Protein AF-A0A3D2AL59-F1 (afdb_monomer_lite)

Foldseek 3Di:
DPPPPQPDDDPPDDPVNVLVSCVVVVHKDKDFDADPVRDGPDIDIHHDPVVVVVVVVVVPDDPDDDDD

Radius of gyration: 17.05 Å; chains: 1; bounding box: 39×35×44 Å

pLDDT: mean 81.32, std 15.1, range [39.12, 96.44]

Structure (mmCIF, N/CA/C/O backbone):
dat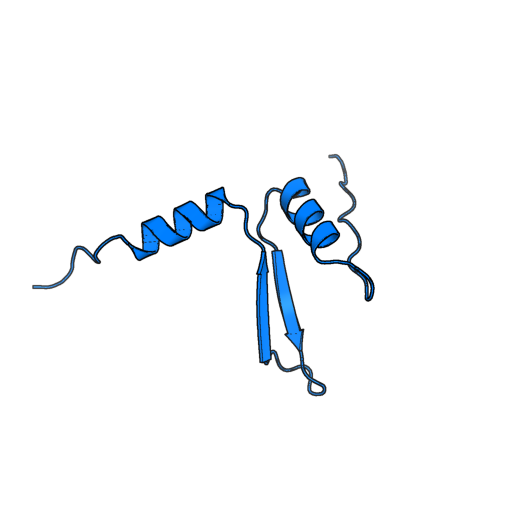a_AF-A0A3D2AL59-F1
#
_entry.id   AF-A0A3D2AL59-F1
#
loop_
_atom_site.group_PDB
_atom_site.id
_atom_site.type_symbol
_atom_site.label_atom_id
_atom_site.label_alt_id
_atom_site.label_comp_id
_atom_site.label_asym_id
_atom_site.label_entity_id
_atom_site.label_seq_id
_atom_site.pdbx_PDB_ins_code
_atom_site.Cartn_x
_atom_site.Cartn_y
_atom_site.Cartn_z
_atom_site.occupancy
_atom_site.B_iso_or_equiv
_atom_site.auth_seq_id
_atom_site.auth_comp_id
_atom_site.auth_asym_id
_atom_site.auth_atom_id
_atom_site.pdbx_PDB_model_num
ATOM 1 N N . MET A 1 1 ? -25.548 -9.661 -9.122 1.00 39.12 1 MET A N 1
ATOM 2 C CA . MET A 1 1 ? -24.110 -9.637 -8.798 1.00 39.12 1 MET A CA 1
ATOM 3 C C . MET A 1 1 ? -23.568 -8.359 -9.408 1.00 39.12 1 MET A C 1
ATOM 5 O O . MET A 1 1 ? -23.536 -8.273 -10.627 1.00 39.12 1 MET A O 1
ATOM 9 N N . HIS A 1 2 ? -23.334 -7.321 -8.599 1.00 44.12 2 HIS A N 1
ATOM 10 C CA . HIS A 1 2 ? -22.744 -6.080 -9.105 1.00 44.12 2 HIS A CA 1
ATOM 11 C C . HIS A 1 2 ? -21.287 -6.389 -9.431 1.00 44.12 2 HIS A C 1
ATOM 13 O O . HIS A 1 2 ? -20.508 -6.700 -8.536 1.00 44.12 2 HIS A O 1
ATOM 19 N N . ASN A 1 3 ? -20.961 -6.381 -10.718 1.00 49.25 3 ASN A N 1
ATOM 20 C CA . ASN A 1 3 ? -19.596 -6.449 -11.203 1.00 49.25 3 ASN A CA 1
ATOM 21 C C . ASN A 1 3 ? -18.967 -5.090 -10.865 1.00 49.25 3 ASN A C 1
ATOM 23 O O . ASN A 1 3 ? -19.024 -4.174 -11.677 1.00 49.25 3 ASN A O 1
ATOM 27 N N . GLN A 1 4 ? -18.525 -4.902 -9.616 1.00 59.22 4 GLN A N 1
ATOM 28 C CA . GLN A 1 4 ? -17.743 -3.725 -9.249 1.00 59.22 4 GLN A CA 1
ATOM 29 C C . GLN A 1 4 ? -16.456 -3.817 -10.062 1.00 59.22 4 GLN A C 1
ATOM 31 O O . GLN A 1 4 ? -15.617 -4.678 -9.801 1.00 59.22 4 GLN A O 1
ATOM 36 N N . GLU A 1 5 ? -16.367 -3.004 -11.112 1.00 66.56 5 GLU A N 1
ATOM 37 C CA . GLU A 1 5 ? -15.149 -2.855 -11.893 1.00 66.56 5 GLU A CA 1
ATOM 38 C C . GLU A 1 5 ? -14.043 -2.466 -10.917 1.00 66.56 5 GLU A C 1
ATOM 40 O O . GLU A 1 5 ? -14.155 -1.471 -10.197 1.00 66.56 5 GLU A O 1
ATOM 45 N N . LEU A 1 6 ? -13.028 -3.327 -10.811 1.00 66.69 6 LEU A N 1
ATOM 46 C CA . LEU A 1 6 ? -11.882 -3.034 -9.971 1.00 66.69 6 LEU A CA 1
ATOM 47 C C . LEU A 1 6 ? -11.249 -1.748 -10.511 1.00 66.69 6 LEU A C 1
ATOM 49 O O . LEU A 1 6 ? -11.001 -1.669 -11.716 1.00 66.69 6 LEU A O 1
ATOM 53 N N . PRO A 1 7 ? -11.009 -0.748 -9.654 1.00 70.88 7 PRO A N 1
ATOM 54 C CA . PRO A 1 7 ? -10.381 0.490 -10.082 1.00 70.88 7 PRO A CA 1
ATOM 55 C C . PRO A 1 7 ? -9.023 0.192 -10.727 1.00 70.88 7 PRO A C 1
ATOM 57 O O . PRO A 1 7 ? -8.218 -0.577 -10.195 1.00 70.88 7 PRO A O 1
ATOM 60 N N . GLU A 1 8 ? -8.803 0.764 -11.908 1.00 77.38 8 GLU A N 1
ATOM 61 C CA . GLU A 1 8 ? -7.618 0.509 -12.720 1.00 77.38 8 GLU A CA 1
ATOM 62 C C . GLU A 1 8 ? -6.393 1.186 -12.087 1.00 77.38 8 GLU A C 1
ATOM 64 O O . GLU A 1 8 ? -6.408 2.381 -11.786 1.00 77.38 8 GLU A O 1
ATOM 69 N N . ILE A 1 9 ? -5.331 0.410 -11.856 1.00 82.69 9 ILE A N 1
ATOM 70 C CA . ILE A 1 9 ? -4.054 0.908 -11.335 1.00 82.69 9 ILE A CA 1
ATOM 71 C C . ILE A 1 9 ? -3.084 1.002 -12.512 1.00 82.69 9 ILE A C 1
ATOM 73 O O . ILE A 1 9 ? -2.780 -0.007 -13.147 1.00 82.69 9 ILE A O 1
ATOM 77 N N . GLY A 1 10 ? -2.594 2.208 -12.786 1.00 83.38 10 GLY A N 1
ATOM 78 C CA . GLY A 1 10 ? -1.660 2.510 -13.866 1.00 83.38 10 GLY A CA 1
ATOM 79 C C . GLY A 1 10 ? -0.412 3.248 -13.381 1.00 83.38 10 GLY A C 1
ATOM 80 O O . GLY A 1 10 ? -0.233 3.509 -12.193 1.00 83.38 10 GLY A O 1
ATOM 81 N N . GLU A 1 11 ? 0.456 3.618 -14.324 1.00 83.00 11 GLU A N 1
ATOM 82 C CA . GLU A 1 11 ? 1.753 4.267 -14.057 1.00 83.00 11 GLU A CA 1
ATOM 83 C C . GLU A 1 11 ? 1.635 5.587 -13.274 1.00 83.00 11 GLU A C 1
ATOM 85 O O . GLU A 1 11 ? 2.516 5.937 -12.492 1.00 83.00 11 GLU A O 1
ATOM 90 N N . HIS A 1 12 ? 0.532 6.315 -13.456 1.00 88.75 12 HIS A N 1
ATOM 91 C CA . HIS A 1 12 ? 0.296 7.613 -12.820 1.00 88.75 12 HIS A CA 1
ATOM 92 C C . HIS A 1 12 ? -0.603 7.547 -11.586 1.00 88.75 12 HIS A C 1
ATOM 94 O O . HIS A 1 12 ? -0.934 8.593 -11.028 1.00 88.75 12 HIS A O 1
ATOM 100 N N . THR A 1 13 ? -1.002 6.349 -11.152 1.00 87.94 13 THR A N 1
ATOM 101 C CA . THR A 1 13 ? -1.853 6.207 -9.973 1.00 87.94 13 THR A CA 1
ATOM 102 C C . THR A 1 13 ? -1.116 6.701 -8.733 1.00 87.94 13 THR A C 1
ATOM 104 O O . THR A 1 13 ? -0.025 6.248 -8.383 1.00 87.94 13 THR A O 1
ATOM 107 N N . THR A 1 14 ? -1.733 7.652 -8.049 1.00 90.12 14 THR A N 1
ATOM 108 C CA . THR A 1 14 ? -1.198 8.285 -6.850 1.00 90.12 14 THR A CA 1
ATOM 109 C C . THR A 1 14 ? -1.508 7.470 -5.598 1.00 90.12 14 THR A C 1
ATOM 111 O O . THR A 1 14 ? -2.452 6.683 -5.543 1.00 90.12 14 THR A O 1
ATOM 114 N N . VAL A 1 15 ? -0.755 7.712 -4.521 1.00 87.50 15 VAL A N 1
ATOM 115 C CA . VAL A 1 15 ? -0.994 7.060 -3.219 1.00 87.50 15 VAL A CA 1
ATOM 116 C C . VAL A 1 15 ? -2.403 7.339 -2.676 1.00 87.50 15 VAL A C 1
ATOM 118 O O . VAL A 1 15 ? -2.987 6.468 -2.036 1.00 87.50 15 VAL A O 1
ATOM 121 N N . ASN A 1 16 ? -2.967 8.522 -2.942 1.00 88.81 16 ASN A N 1
ATOM 122 C CA . ASN A 1 16 ? -4.323 8.861 -2.506 1.00 88.81 16 ASN A CA 1
ATOM 123 C C . ASN A 1 16 ? -5.374 8.015 -3.227 1.00 88.81 16 ASN A C 1
ATOM 125 O O . ASN A 1 16 ? -6.267 7.484 -2.573 1.00 88.81 16 ASN A O 1
ATOM 129 N N . GLU A 1 17 ? -5.222 7.823 -4.538 1.00 89.81 17 GLU A N 1
ATOM 130 C CA . GLU A 1 17 ? -6.106 6.948 -5.312 1.00 89.81 17 GLU A CA 1
ATOM 131 C C . GLU A 1 17 ? -6.002 5.506 -4.814 1.00 89.81 17 GLU A C 1
ATOM 133 O O . GLU A 1 17 ? -7.021 4.880 -4.548 1.00 89.81 17 GLU A O 1
ATOM 138 N N . LEU A 1 18 ? -4.792 5.000 -4.550 1.00 88.81 18 LEU A N 1
ATOM 139 C CA . LEU A 1 18 ? -4.614 3.668 -3.955 1.00 88.81 18 LEU A CA 1
ATOM 140 C C . LEU A 1 18 ? -5.287 3.537 -2.580 1.00 88.81 18 LEU A C 1
ATOM 142 O O . LEU A 1 18 ? -5.844 2.486 -2.261 1.00 88.81 18 LEU A O 1
ATOM 146 N N . ALA A 1 19 ? -5.260 4.592 -1.762 1.00 87.38 19 ALA A N 1
ATOM 147 C CA . ALA A 1 19 ? -5.958 4.607 -0.481 1.00 87.38 19 ALA A CA 1
ATOM 148 C C . ALA A 1 19 ? -7.485 4.565 -0.658 1.00 87.38 19 ALA A C 1
ATOM 150 O O . ALA A 1 19 ? -8.170 3.902 0.121 1.00 87.38 19 ALA A O 1
ATOM 151 N N . ASP A 1 20 ? -8.024 5.225 -1.684 1.00 88.25 20 ASP A N 1
ATOM 152 C CA . ASP A 1 20 ? -9.450 5.162 -2.010 1.00 88.25 20 ASP A CA 1
ATOM 153 C C . ASP A 1 20 ? -9.864 3.770 -2.492 1.00 88.25 20 ASP A C 1
ATOM 155 O O . ASP A 1 20 ? -10.910 3.276 -2.074 1.00 88.25 20 ASP A O 1
ATOM 159 N N . ILE A 1 21 ? -9.016 3.082 -3.260 1.00 86.50 21 ILE A N 1
ATOM 160 C CA . ILE A 1 21 ? -9.229 1.678 -3.649 1.00 86.50 21 ILE A CA 1
ATOM 161 C C . ILE A 1 21 ? -9.318 0.776 -2.413 1.00 86.50 21 ILE A C 1
ATOM 163 O O . ILE A 1 21 ? -10.262 0.001 -2.276 1.00 86.50 21 ILE A O 1
ATOM 167 N N . VAL A 1 22 ? -8.370 0.901 -1.479 1.00 87.00 22 VAL A N 1
ATOM 168 C CA . VAL A 1 22 ? -8.367 0.137 -0.216 1.00 87.00 22 VAL A CA 1
ATOM 169 C C . VAL A 1 22 ? -9.651 0.373 0.582 1.00 87.00 22 VAL A C 1
ATOM 171 O O . VAL A 1 22 ? -10.214 -0.571 1.135 1.00 87.00 22 VAL A O 1
ATOM 174 N N . ARG A 1 23 ? -10.142 1.619 0.618 1.00 85.81 23 ARG A N 1
ATOM 175 C CA . ARG A 1 23 ? -11.413 1.961 1.275 1.00 85.81 23 ARG A CA 1
ATOM 176 C C . ARG A 1 23 ? -12.614 1.345 0.564 1.00 85.81 23 ARG A C 1
ATOM 178 O O . ARG A 1 23 ? -13.482 0.808 1.237 1.00 85.81 23 ARG A O 1
ATOM 185 N N . GLN A 1 24 ? -12.667 1.414 -0.765 1.00 86.06 24 GLN A N 1
ATOM 186 C CA . GLN A 1 24 ? -13.782 0.882 -1.556 1.00 86.06 24 GLN A CA 1
ATOM 187 C C . GLN A 1 24 ? -13.874 -0.644 -1.496 1.00 86.06 24 GLN A C 1
ATOM 189 O O . GLN A 1 24 ? -14.974 -1.189 -1.495 1.00 86.06 24 GLN A O 1
ATOM 194 N N . LEU A 1 25 ? -12.729 -1.325 -1.463 1.00 84.00 25 LEU A N 1
ATOM 195 C CA . LEU A 1 25 ? -12.664 -2.785 -1.422 1.00 84.00 25 LEU A CA 1
ATOM 196 C C . LEU A 1 25 ? -12.723 -3.348 0.003 1.00 84.00 25 LEU A C 1
ATOM 198 O O . LEU A 1 25 ? -12.826 -4.562 0.153 1.00 84.00 25 LEU A O 1
ATOM 202 N N . GLU A 1 26 ? -12.625 -2.490 1.027 1.00 83.81 26 GLU A N 1
ATOM 203 C CA . GLU A 1 26 ? -12.514 -2.861 2.448 1.00 83.81 26 GLU A CA 1
ATOM 204 C C . GLU A 1 26 ? -11.410 -3.909 2.707 1.00 83.81 26 GLU A C 1
ATOM 206 O O . GLU A 1 26 ? -11.500 -4.749 3.602 1.00 83.81 26 GLU A O 1
ATOM 211 N N . GLN A 1 27 ? -10.350 -3.875 1.895 1.00 83.94 27 GLN A N 1
ATOM 212 C CA . GLN A 1 27 ? -9.284 -4.875 1.863 1.00 83.94 27 GLN A CA 1
ATOM 213 C C . GLN A 1 27 ? -7.915 -4.209 1.777 1.00 83.94 27 GLN A C 1
ATOM 215 O O . GLN A 1 27 ? -7.737 -3.202 1.093 1.00 83.94 27 GLN A O 1
ATOM 220 N N . SER A 1 28 ? -6.915 -4.812 2.426 1.00 89.62 28 SER A N 1
ATOM 221 C CA . SER A 1 28 ? -5.529 -4.354 2.314 1.00 89.62 28 SER A CA 1
ATOM 222 C C . SER A 1 28 ? -4.994 -4.535 0.892 1.00 89.62 28 SER A C 1
ATOM 224 O O . SER A 1 28 ? -5.177 -5.599 0.298 1.00 89.62 28 SER A O 1
ATOM 226 N N . LEU A 1 29 ? -4.238 -3.559 0.393 1.00 89.50 29 LEU A N 1
ATOM 227 C CA . LEU A 1 29 ? -3.563 -3.626 -0.903 1.00 89.50 29 LEU A CA 1
ATOM 228 C C . LEU A 1 29 ? -2.062 -3.835 -0.698 1.00 89.50 29 LEU A C 1
ATOM 230 O O . LEU A 1 29 ? -1.444 -3.169 0.129 1.00 89.50 29 LEU A O 1
ATOM 234 N N . THR A 1 30 ? -1.454 -4.747 -1.458 1.00 90.81 30 THR A N 1
ATOM 235 C CA . THR A 1 30 ? 0.006 -4.935 -1.462 1.00 90.81 30 THR A CA 1
ATOM 236 C C . THR A 1 30 ? 0.576 -4.574 -2.821 1.00 90.81 30 THR A C 1
ATOM 238 O O . THR A 1 30 ? 0.299 -5.248 -3.810 1.00 90.81 30 THR A O 1
ATOM 241 N N . LEU A 1 31 ? 1.418 -3.548 -2.847 1.00 88.25 31 LEU A N 1
ATOM 242 C CA . LEU A 1 31 ? 2.240 -3.189 -3.993 1.00 88.25 31 LEU A CA 1
ATOM 243 C C . LEU A 1 31 ? 3.568 -3.930 -3.877 1.00 8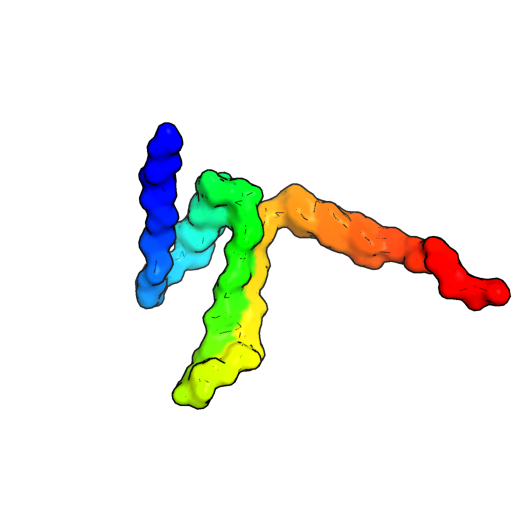8.25 31 LEU A C 1
ATOM 245 O O . LEU A 1 31 ? 4.235 -3.841 -2.845 1.00 88.25 31 LEU A O 1
ATOM 249 N N . ARG A 1 32 ? 3.954 -4.652 -4.926 1.00 92.00 32 ARG A N 1
ATOM 250 C CA . ARG A 1 32 ? 5.281 -5.266 -5.039 1.00 92.00 32 ARG A CA 1
ATOM 251 C C . ARG A 1 32 ? 6.114 -4.439 -6.004 1.00 92.00 32 ARG A C 1
ATOM 253 O O . ARG A 1 32 ? 5.633 -4.086 -7.075 1.00 92.00 32 ARG A O 1
ATOM 260 N N . ILE A 1 33 ? 7.336 -4.128 -5.596 1.00 90.12 33 ILE A N 1
ATOM 261 C CA . ILE A 1 33 ? 8.293 -3.370 -6.390 1.00 90.12 33 ILE A CA 1
ATOM 262 C C . ILE A 1 33 ? 9.298 -4.379 -6.939 1.00 90.12 33 ILE A C 1
ATOM 264 O O . ILE A 1 33 ? 9.934 -5.107 -6.170 1.00 90.12 33 ILE A O 1
ATOM 268 N N . TYR A 1 34 ? 9.367 -4.439 -8.264 1.00 93.88 34 TYR A N 1
ATOM 269 C CA . TYR A 1 34 ? 10.210 -5.359 -9.015 1.00 93.88 34 TYR A CA 1
ATOM 270 C C . TYR A 1 34 ? 11.395 -4.605 -9.611 1.00 93.88 34 TYR A C 1
ATOM 272 O O . TYR A 1 34 ? 11.252 -3.438 -9.982 1.00 93.88 34 TYR A O 1
ATOM 280 N N . ASP A 1 35 ? 12.549 -5.256 -9.685 1.00 93.31 35 ASP A N 1
ATOM 281 C CA . ASP A 1 35 ? 13.701 -4.746 -10.425 1.00 93.31 35 ASP A CA 1
ATOM 282 C C . ASP A 1 35 ? 13.611 -5.082 -11.927 1.00 93.31 35 ASP A C 1
ATOM 284 O O . ASP A 1 35 ? 12.608 -5.604 -12.423 1.00 93.31 35 ASP A O 1
ATOM 288 N N . ASP A 1 36 ? 14.670 -4.761 -12.666 1.00 95.69 36 ASP A N 1
ATOM 289 C CA . ASP A 1 36 ? 14.814 -5.043 -14.096 1.00 95.69 36 ASP A CA 1
ATOM 290 C C . ASP A 1 36 ? 14.911 -6.544 -14.426 1.00 95.69 36 ASP A C 1
ATOM 292 O O . ASP A 1 36 ? 14.652 -6.939 -15.565 1.00 95.69 36 ASP A O 1
ATOM 296 N N . HIS A 1 37 ? 15.216 -7.386 -13.436 1.00 96.44 37 HIS A N 1
ATOM 297 C CA . HIS A 1 37 ? 15.243 -8.846 -13.538 1.00 96.44 37 HIS A CA 1
ATOM 298 C C . HIS A 1 37 ? 13.908 -9.487 -13.125 1.00 96.44 37 HIS A C 1
ATOM 300 O O . HIS A 1 37 ? 13.787 -10.715 -13.111 1.00 96.44 37 HIS A O 1
ATOM 306 N N . ASN A 1 38 ? 12.885 -8.668 -12.849 1.00 93.38 38 ASN A N 1
ATOM 307 C CA . ASN A 1 38 ? 11.570 -9.090 -12.376 1.00 93.38 38 ASN A CA 1
ATOM 308 C C . ASN A 1 38 ? 11.624 -9.800 -11.006 1.00 93.38 38 ASN A C 1
ATOM 310 O O . ASN A 1 38 ? 10.750 -10.610 -10.677 1.00 93.38 38 ASN A O 1
ATOM 314 N N . GLU A 1 39 ? 12.628 -9.480 -10.188 1.00 96.31 39 GLU A N 1
ATOM 315 C CA . GLU A 1 39 ? 12.746 -9.929 -8.804 1.00 96.31 39 GLU A CA 1
ATOM 316 C C . GLU A 1 39 ? 12.126 -8.901 -7.849 1.00 96.31 39 GLU A C 1
ATOM 318 O O . GLU A 1 39 ? 12.246 -7.688 -8.025 1.00 96.31 39 GLU A O 1
ATOM 323 N N . VAL A 1 40 ? 11.424 -9.377 -6.815 1.00 94.94 40 VAL A N 1
ATOM 324 C CA . VAL A 1 40 ? 10.798 -8.496 -5.816 1.00 94.94 40 VAL A CA 1
ATOM 325 C C . VAL A 1 40 ? 11.863 -8.020 -4.836 1.00 94.94 40 VAL A C 1
ATOM 327 O O . VAL A 1 40 ? 12.302 -8.794 -3.986 1.00 94.94 40 VAL A O 1
ATOM 330 N N . PHE A 1 41 ? 12.216 -6.737 -4.885 1.00 94.12 41 PHE A N 1
ATOM 331 C CA . PHE A 1 41 ? 13.156 -6.141 -3.927 1.00 94.12 41 PHE A CA 1
ATOM 332 C C . PHE A 1 41 ? 12.462 -5.324 -2.829 1.00 94.12 41 PHE A C 1
ATOM 334 O O . PHE A 1 41 ? 13.086 -4.947 -1.837 1.00 94.12 41 PHE A O 1
ATOM 341 N N . GLY A 1 42 ? 11.164 -5.050 -2.978 1.00 94.12 42 GLY A N 1
ATOM 342 C CA . GLY A 1 42 ? 10.405 -4.281 -2.000 1.00 94.12 42 GLY A CA 1
ATOM 343 C C . GLY A 1 42 ? 8.906 -4.527 -2.074 1.00 94.12 42 GLY A C 1
ATOM 344 O O . GLY A 1 42 ? 8.368 -4.976 -3.086 1.00 94.12 42 GLY A O 1
ATOM 345 N N . ALA A 1 43 ? 8.212 -4.213 -0.982 1.00 93.88 43 ALA A N 1
ATOM 346 C CA . ALA A 1 43 ? 6.760 -4.209 -0.953 1.00 93.88 43 ALA A CA 1
ATOM 347 C C . ALA A 1 43 ? 6.230 -3.104 -0.038 1.00 93.88 43 ALA A C 1
ATOM 349 O O . ALA A 1 43 ? 6.793 -2.834 1.023 1.00 93.88 43 ALA A O 1
ATOM 350 N N . ILE A 1 44 ? 5.115 -2.500 -0.441 1.00 89.62 44 ILE A N 1
ATOM 351 C CA . ILE A 1 44 ? 4.353 -1.544 0.362 1.00 89.62 44 ILE A CA 1
ATOM 352 C C . ILE A 1 44 ? 2.971 -2.150 0.578 1.00 89.62 44 ILE A C 1
ATOM 354 O O . ILE A 1 44 ? 2.281 -2.487 -0.383 1.00 89.62 44 ILE A O 1
ATOM 358 N N . ARG A 1 45 ? 2.558 -2.291 1.840 1.00 90.88 45 ARG A N 1
ATOM 359 C CA . ARG A 1 45 ? 1.209 -2.739 2.188 1.00 90.88 45 ARG A CA 1
ATOM 360 C C . ARG A 1 45 ? 0.400 -1.557 2.700 1.00 90.88 45 ARG A C 1
ATOM 362 O O . ARG A 1 45 ? 0.742 -0.975 3.725 1.00 90.88 45 ARG A O 1
ATOM 369 N N . LEU A 1 46 ? -0.669 -1.224 1.990 1.00 90.75 46 LEU A N 1
ATOM 370 C CA . LEU A 1 46 ? -1.670 -0.269 2.433 1.00 90.75 46 LEU A CA 1
ATOM 371 C C . LEU A 1 46 ? -2.734 -1.034 3.220 1.00 90.75 46 LEU A C 1
ATOM 373 O O . LEU A 1 46 ? -3.322 -1.991 2.717 1.00 90.75 46 LEU A O 1
ATOM 377 N N . VAL A 1 47 ? -2.956 -0.617 4.460 1.00 89.81 47 VAL A N 1
ATOM 378 C CA . VAL A 1 47 ? -3.934 -1.199 5.386 1.00 89.81 47 VAL A CA 1
ATOM 379 C C . VAL A 1 47 ? -4.841 -0.097 5.915 1.00 89.81 47 VAL A C 1
ATOM 381 O O . VAL A 1 47 ? -4.459 1.077 5.930 1.00 89.81 47 VAL A O 1
ATOM 384 N N . SER A 1 48 ? -6.038 -0.465 6.364 1.00 88.44 48 SER A N 1
ATOM 385 C CA . SER A 1 48 ? -6.881 0.476 7.101 1.00 88.44 48 SER A CA 1
ATOM 386 C C . SER A 1 48 ? -6.259 0.795 8.467 1.00 88.44 48 SER A C 1
ATOM 388 O O . SER A 1 48 ? -5.457 0.027 9.005 1.00 88.44 48 SER A O 1
ATOM 390 N N . ALA A 1 49 ? -6.642 1.929 9.058 1.00 87.62 49 ALA A N 1
ATOM 391 C CA . ALA A 1 49 ? -6.201 2.281 10.408 1.00 87.62 49 ALA A CA 1
ATOM 392 C C . ALA A 1 49 ? -6.649 1.236 11.447 1.00 87.62 49 ALA A C 1
ATOM 394 O O . ALA A 1 49 ? -5.915 0.939 12.387 1.00 87.62 49 ALA A O 1
ATOM 395 N N . ASP A 1 50 ? -7.826 0.637 11.255 1.00 88.06 50 ASP A N 1
ATOM 396 C CA . ASP A 1 50 ? -8.338 -0.412 12.136 1.00 88.06 50 ASP A CA 1
ATOM 397 C C . ASP A 1 50 ? -7.524 -1.701 12.028 1.00 88.06 50 ASP A C 1
ATOM 399 O O . ASP 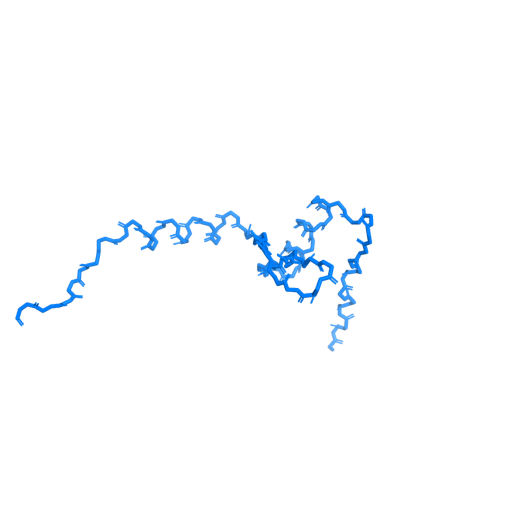A 1 50 ? -7.181 -2.296 13.051 1.00 88.06 50 ASP A O 1
ATOM 403 N N . GLU A 1 51 ? -7.157 -2.110 10.812 1.00 88.06 51 GLU A N 1
ATOM 404 C CA . GLU A 1 51 ? -6.277 -3.260 10.599 1.00 88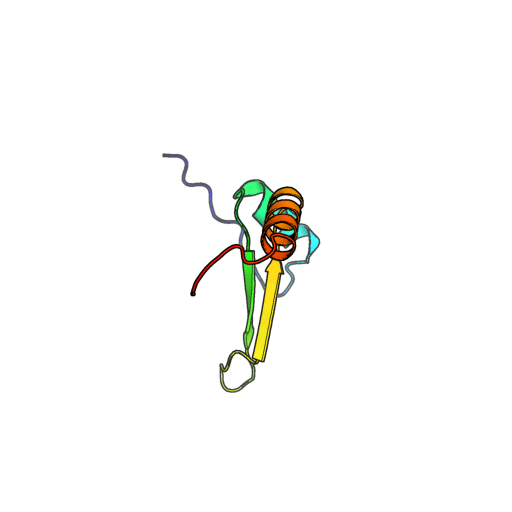.06 51 GLU A CA 1
ATOM 405 C C . GLU A 1 51 ? -4.882 -3.001 11.187 1.00 88.06 51 GLU A C 1
ATOM 407 O O . GLU A 1 51 ? -4.323 -3.874 11.852 1.00 88.06 51 GLU A O 1
ATOM 412 N N . LEU A 1 52 ? -4.347 -1.785 11.035 1.00 89.12 52 LEU A N 1
ATOM 413 C CA . LEU A 1 52 ? -3.080 -1.396 11.654 1.00 89.12 52 LEU A CA 1
ATOM 414 C C . LEU A 1 52 ? -3.140 -1.513 13.185 1.00 89.12 52 LEU A C 1
ATOM 416 O O . LEU A 1 52 ? -2.274 -2.144 13.790 1.00 89.12 52 LEU A O 1
ATOM 420 N N . ASN A 1 53 ? -4.207 -1.002 13.806 1.00 89.44 53 ASN A N 1
ATOM 421 C CA . ASN A 1 53 ? -4.425 -1.112 15.249 1.00 89.44 53 ASN A CA 1
ATOM 422 C C . ASN A 1 53 ? -4.517 -2.575 15.716 1.00 89.44 53 ASN A C 1
ATOM 424 O O . ASN A 1 53 ? -4.058 -2.911 16.809 1.00 89.44 53 ASN A O 1
ATOM 428 N N . GLN A 1 54 ? -5.116 -3.460 14.915 1.00 87.25 54 GLN A N 1
ATOM 429 C CA . GLN A 1 54 ? -5.167 -4.893 15.216 1.00 87.25 54 GLN A CA 1
ATOM 430 C C . GLN A 1 54 ? -3.782 -5.542 15.125 1.00 87.25 54 GLN A C 1
ATOM 432 O O . GLN A 1 54 ? -3.411 -6.301 16.022 1.00 87.25 54 GLN A O 1
ATOM 437 N N . ILE A 1 55 ? -3.000 -5.216 14.092 1.00 86.62 55 ILE A N 1
ATOM 438 C CA . ILE A 1 55 ? -1.622 -5.699 13.928 1.00 86.62 55 ILE A CA 1
ATOM 439 C C . ILE A 1 55 ? -0.756 -5.264 15.115 1.00 86.62 55 ILE A C 1
ATOM 441 O O . ILE A 1 55 ? -0.028 -6.085 15.676 1.00 86.62 55 ILE A O 1
ATOM 445 N N . ASP A 1 56 ? -0.865 -4.006 15.540 1.00 88.06 56 ASP A N 1
ATOM 446 C CA . ASP A 1 56 ? -0.104 -3.486 16.677 1.00 88.06 56 ASP A CA 1
ATOM 447 C C . ASP A 1 56 ? -0.490 -4.177 17.987 1.00 88.06 56 ASP A C 1
ATOM 449 O O . ASP A 1 56 ? 0.385 -4.577 18.757 1.00 88.06 56 ASP A O 1
ATOM 453 N N . ARG A 1 57 ? -1.787 -4.420 18.215 1.00 88.06 57 ARG A N 1
ATOM 454 C CA . ARG A 1 57 ? -2.258 -5.192 19.377 1.00 88.06 57 ARG A CA 1
ATOM 455 C C . ARG A 1 57 ? -1.715 -6.619 19.380 1.00 88.06 57 ARG A C 1
ATOM 457 O O . ARG A 1 57 ? -1.304 -7.094 20.434 1.00 88.06 57 ARG A O 1
ATOM 464 N N . LEU A 1 58 ? -1.691 -7.295 18.230 1.00 86.69 58 LEU A N 1
ATOM 465 C CA . LEU A 1 58 ? -1.135 -8.647 18.108 1.00 86.69 58 LEU A CA 1
ATOM 466 C C . LEU A 1 58 ? 0.374 -8.668 18.373 1.00 86.69 58 LEU A C 1
ATOM 468 O O . LEU A 1 58 ? 0.866 -9.580 19.029 1.00 86.69 58 LEU A O 1
ATOM 472 N N . ARG A 1 59 ? 1.109 -7.648 17.917 1.00 84.38 59 ARG A N 1
ATOM 473 C CA . ARG A 1 59 ? 2.549 -7.504 18.190 1.00 84.38 59 ARG A CA 1
ATOM 474 C C . ARG A 1 59 ? 2.859 -7.229 19.657 1.00 84.38 59 ARG A C 1
ATOM 476 O O . ARG A 1 59 ? 3.926 -7.606 20.128 1.00 84.38 59 ARG A O 1
ATOM 483 N N . GLN A 1 60 ? 1.953 -6.554 20.359 1.00 80.31 60 GLN A N 1
ATOM 484 C CA . GLN A 1 60 ? 2.101 -6.226 21.775 1.00 80.31 60 GLN A CA 1
ATOM 485 C C . GLN A 1 60 ? 1.599 -7.321 22.719 1.00 80.31 60 GLN A C 1
ATOM 487 O O . GLN A 1 60 ? 1.827 -7.216 23.925 1.00 80.31 60 GLN A O 1
ATOM 492 N N . GLN A 1 61 ? 0.948 -8.377 22.217 1.00 70.38 61 GLN A N 1
ATOM 493 C CA . GLN A 1 61 ? 0.671 -9.543 23.048 1.00 70.38 61 GLN A CA 1
ATOM 494 C C . GLN A 1 61 ? 2.003 -10.225 23.395 1.00 70.38 61 GLN A C 1
ATOM 496 O O . GLN A 1 61 ? 2.725 -10.650 22.489 1.00 70.38 61 GLN A O 1
ATOM 501 N N . PRO A 1 62 ? 2.349 -10.358 24.691 1.00 62.25 62 PRO A N 1
ATOM 502 C CA . PRO A 1 62 ? 3.426 -11.249 25.074 1.00 62.25 62 PRO A CA 1
ATOM 503 C C . PRO A 1 62 ? 3.055 -12.639 24.561 1.00 62.25 62 PRO A C 1
ATOM 505 O O . PRO A 1 62 ? 1.911 -13.067 24.729 1.00 62.25 62 PRO A O 1
ATOM 508 N N . GLN A 1 63 ? 4.007 -13.335 23.942 1.00 61.16 63 GLN A N 1
ATOM 509 C CA . GLN A 1 63 ? 3.883 -14.757 23.635 1.00 61.16 63 GLN A CA 1
ATOM 510 C C . GLN A 1 63 ? 3.679 -15.519 24.954 1.00 61.16 63 GLN A C 1
ATOM 512 O O . GLN A 1 63 ? 4.627 -15.963 25.597 1.00 61.16 63 GLN A O 1
ATOM 517 N N . HIS A 1 64 ? 2.435 -15.614 25.412 1.00 57.12 64 HIS A N 1
ATOM 518 C CA . HIS A 1 64 ? 2.068 -16.478 26.513 1.00 57.12 64 HIS A CA 1
ATOM 519 C C . HIS A 1 64 ? 2.034 -17.913 25.981 1.00 57.12 64 HIS A C 1
ATOM 521 O O . HIS A 1 64 ? 1.109 -18.280 25.262 1.00 57.12 64 HIS A O 1
ATOM 527 N N . ALA A 1 65 ? 3.030 -18.688 26.426 1.00 51.16 65 ALA A N 1
ATOM 528 C CA . ALA A 1 65 ? 3.146 -20.150 26.363 1.00 51.16 65 ALA A CA 1
ATOM 529 C C . ALA A 1 65 ? 3.475 -20.727 24.965 1.00 51.16 65 ALA A C 1
ATOM 531 O O . ALA A 1 65 ? 2.920 -20.310 23.958 1.00 51.16 65 ALA A O 1
ATOM 532 N N . SER A 1 66 ? 4.410 -21.670 24.801 1.00 44.78 66 SER A N 1
ATOM 533 C CA . SER A 1 66 ? 4.807 -22.809 25.657 1.00 44.78 66 SER A CA 1
ATOM 534 C C . SER A 1 66 ? 6.257 -23.225 25.297 1.00 44.78 66 SER A C 1
ATOM 536 O O . SER A 1 66 ? 6.693 -22.913 24.194 1.00 44.78 66 SER A O 1
ATOM 538 N N . MET A 1 67 ? 7.100 -23.898 26.090 1.00 43.72 67 MET A N 1
ATOM 539 C CA . MET A 1 67 ? 6.991 -24.991 27.084 1.00 43.72 67 MET A CA 1
ATOM 540 C C . M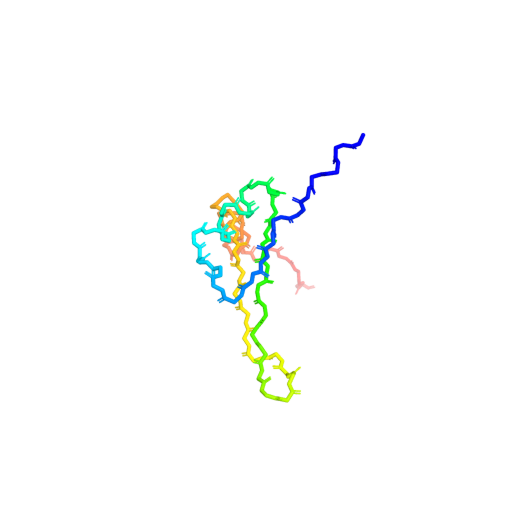ET A 1 67 ? 8.281 -24.915 27.957 1.00 43.72 67 MET A C 1
ATOM 542 O O . MET A 1 67 ? 9.312 -24.514 27.421 1.00 43.72 67 MET A O 1
ATOM 546 N N . HIS A 1 68 ? 8.356 -25.087 29.284 1.00 43.12 68 HIS A N 1
ATOM 547 C CA . HIS A 1 68 ? 7.984 -26.196 30.183 1.00 43.12 68 HIS A CA 1
ATOM 548 C C . HIS A 1 68 ? 8.394 -27.608 29.761 1.00 43.12 68 HIS A C 1
ATOM 550 O O . HIS A 1 68 ? 7.721 -28.185 28.889 1.00 43.12 68 HIS A O 1
#

Sequence (68 aa):
MHNQELPEIGEHTTVNELADIVRQLEQSLTLRIYDDHNEVFGAIRLVSADE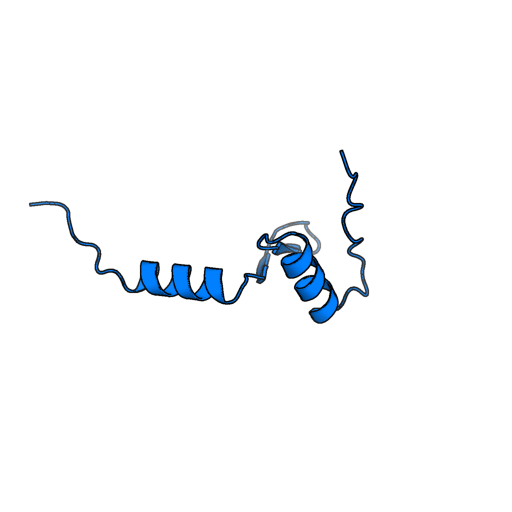LNQIDRLRQQPQHASMH

Secondary structure (DSSP, 8-state):
----PPPPP-TT--HHHHHHHHHHHTS-EEEEEE-TTS-EEEEEEE--HHHHHHHHHHHHS-------